Protein AF-A0A015IMX3-F1 (afdb_monomer_lite)

Structure (mmCIF, N/CA/C/O backbone):
data_AF-A0A015IMX3-F1
#
_entry.id   AF-A0A015IMX3-F1
#
loop_
_atom_site.group_PDB
_atom_site.id
_atom_site.type_symbol
_atom_site.label_atom_id
_atom_site.label_alt_id
_atom_site.label_comp_id
_atom_site.label_asym_id
_atom_site.label_entity_id
_atom_site.label_seq_id
_atom_site.pdbx_PDB_ins_code
_atom_site.Cartn_x
_atom_site.Cartn_y
_atom_site.Cartn_z
_atom_site.occupancy
_atom_site.B_iso_or_equiv
_atom_site.auth_seq_id
_atom_site.auth_comp_id
_atom_site.auth_asym_id
_atom_site.auth_atom_id
_atom_site.pdbx_PDB_model_num
ATOM 1 N N . MET A 1 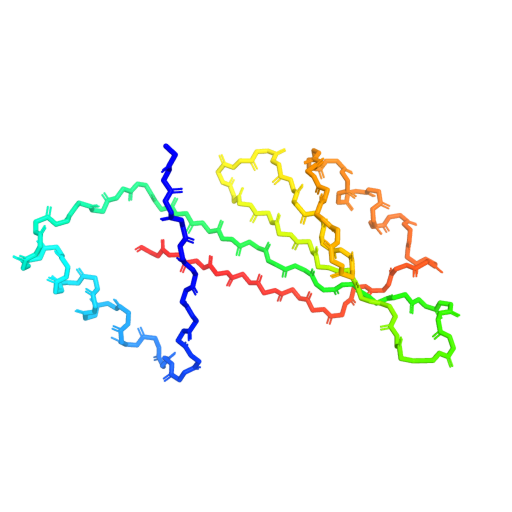1 ? -8.287 1.035 -22.279 1.00 47.91 1 MET A N 1
ATOM 2 C CA . MET A 1 1 ? -8.209 0.614 -20.865 1.00 47.91 1 MET A CA 1
ATOM 3 C C . MET A 1 1 ? -7.047 -0.356 -20.765 1.00 47.91 1 MET A C 1
ATOM 5 O O . MET A 1 1 ? -7.063 -1.349 -21.480 1.00 47.91 1 MET A O 1
ATOM 9 N N . GLY A 1 2 ? -5.989 -0.009 -20.032 1.00 80.56 2 GLY A N 1
ATOM 10 C CA . GLY A 1 2 ? -4.831 -0.893 -19.870 1.00 80.56 2 GLY A CA 1
ATOM 11 C C . GLY A 1 2 ? -5.133 -1.995 -18.858 1.00 80.56 2 GLY A C 1
ATOM 12 O O . GLY A 1 2 ? -5.875 -1.759 -17.908 1.00 80.56 2 GLY A O 1
ATOM 13 N N . VAL A 1 3 ? -4.576 -3.185 -19.065 1.00 83.75 3 VAL A N 1
ATOM 14 C CA . VAL A 1 3 ? -4.574 -4.247 -18.053 1.00 83.75 3 VAL A CA 1
ATOM 15 C C . VAL A 1 3 ? -3.314 -4.066 -17.215 1.00 83.75 3 VAL A C 1
ATOM 17 O O . VAL A 1 3 ? -2.208 -4.109 -17.750 1.00 83.75 3 VAL A O 1
ATOM 20 N N . THR A 1 4 ? -3.482 -3.852 -15.913 1.00 83.94 4 THR A N 1
ATOM 21 C CA . THR A 1 4 ? -2.369 -3.750 -14.962 1.00 83.94 4 THR A CA 1
ATOM 22 C C . THR A 1 4 ? -2.243 -5.068 -14.208 1.00 83.94 4 THR A C 1
ATOM 24 O O . THR A 1 4 ? -3.239 -5.624 -13.754 1.00 83.94 4 THR A O 1
ATOM 27 N N . SER A 1 5 ? -1.025 -5.586 -14.072 1.00 84.50 5 SER A N 1
ATOM 28 C CA . SER A 1 5 ? -0.728 -6.790 -13.287 1.00 84.50 5 SER A CA 1
ATOM 29 C C . SER A 1 5 ? 0.391 -6.497 -12.297 1.00 84.50 5 SER A C 1
ATOM 31 O O . SER A 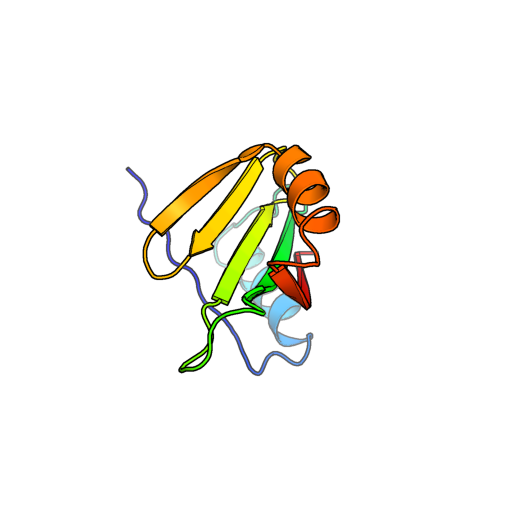1 5 ? 1.355 -5.814 -12.638 1.00 84.50 5 SER A O 1
ATOM 33 N N . VAL A 1 6 ? 0.254 -7.007 -11.073 1.00 83.00 6 VAL A N 1
ATOM 34 C CA . VAL A 1 6 ? 1.227 -6.823 -9.990 1.00 83.00 6 VAL A CA 1
ATOM 35 C C . VAL A 1 6 ? 1.913 -8.157 -9.714 1.00 83.00 6 VAL A C 1
ATOM 37 O O . VAL A 1 6 ? 1.248 -9.169 -9.503 1.00 83.00 6 VAL A O 1
ATOM 40 N N . LEU A 1 7 ? 3.246 -8.157 -9.721 1.00 85.12 7 LEU A N 1
ATOM 41 C CA . LEU A 1 7 ? 4.082 -9.336 -9.500 1.00 85.12 7 LEU A CA 1
ATOM 42 C C . LEU A 1 7 ? 4.949 -9.110 -8.259 1.00 85.12 7 LEU A C 1
ATOM 44 O O . LEU A 1 7 ? 5.667 -8.116 -8.178 1.00 85.12 7 LEU A O 1
ATOM 48 N N . LEU A 1 8 ? 4.895 -10.042 -7.304 1.00 83.44 8 LEU A N 1
ATOM 49 C CA . LEU A 1 8 ? 5.725 -10.017 -6.100 1.00 83.44 8 LEU A CA 1
ATOM 50 C C . LEU A 1 8 ? 6.808 -11.094 -6.182 1.00 83.44 8 LEU A C 1
ATOM 52 O O . LEU A 1 8 ? 6.510 -12.288 -6.151 1.00 83.44 8 LEU A O 1
ATOM 56 N N . TRP A 1 9 ? 8.069 -10.669 -6.203 1.00 82.69 9 TRP A N 1
ATOM 57 C CA . TRP A 1 9 ? 9.216 -11.567 -6.103 1.00 82.69 9 TRP A CA 1
ATOM 58 C C . TRP A 1 9 ? 9.654 -11.707 -4.639 1.00 82.69 9 TRP A C 1
ATOM 60 O O . TRP A 1 9 ? 10.380 -10.866 -4.118 1.00 82.69 9 TRP A O 1
ATOM 70 N N . LYS A 1 10 ? 9.206 -12.777 -3.967 1.00 79.19 10 LYS A N 1
ATOM 71 C CA . LYS A 1 10 ? 9.442 -12.994 -2.524 1.00 79.19 10 LYS A CA 1
ATOM 72 C C . LYS A 1 10 ? 10.902 -13.296 -2.159 1.00 79.19 10 LYS A C 1
ATOM 74 O O . LYS A 1 10 ? 11.372 -12.810 -1.139 1.00 79.19 10 LYS A O 1
ATOM 79 N N . ASP A 1 11 ? 11.620 -14.029 -3.010 1.00 74.31 11 ASP A N 1
ATOM 80 C CA . ASP A 1 11 ? 12.968 -14.552 -2.711 1.00 74.31 11 ASP A CA 1
ATOM 81 C C . ASP A 1 11 ? 14.111 -13.713 -3.314 1.00 74.31 11 ASP A C 1
ATOM 83 O O . ASP A 1 11 ? 15.224 -14.187 -3.550 1.00 74.31 11 ASP A O 1
ATOM 87 N N . SER A 1 12 ? 13.834 -12.453 -3.642 1.00 66.31 12 SER A N 1
ATOM 88 C CA . SER A 1 12 ? 14.818 -11.552 -4.236 1.00 66.31 12 SER A CA 1
ATOM 89 C C . SER A 1 12 ? 15.771 -11.010 -3.159 1.00 66.31 12 SER A C 1
ATOM 91 O O . SER A 1 12 ? 15.452 -10.050 -2.461 1.00 66.31 12 SER A O 1
ATOM 93 N N . ASN A 1 13 ? 16.992 -11.550 -3.082 1.00 67.06 13 ASN A N 1
ATOM 94 C CA . ASN A 1 13 ? 18.078 -11.041 -2.221 1.00 67.06 13 ASN A CA 1
ATOM 95 C C . ASN A 1 13 ? 18.716 -9.727 -2.749 1.00 67.06 13 ASN A C 1
ATOM 97 O O . ASN A 1 13 ? 19.926 -9.528 -2.653 1.00 67.06 13 ASN A O 1
ATOM 101 N N . GLY A 1 14 ? 17.940 -8.853 -3.400 1.00 63.31 14 GLY A N 1
ATOM 102 C CA . GLY A 1 14 ? 18.373 -7.555 -3.944 1.00 63.31 14 GLY A CA 1
ATOM 103 C C . GLY A 1 14 ? 19.168 -7.613 -5.259 1.00 63.31 14 GLY A C 1
ATOM 104 O O . GLY A 1 14 ? 18.977 -6.768 -6.129 1.00 63.31 14 GLY A O 1
ATOM 105 N N . GLN A 1 15 ? 19.997 -8.640 -5.483 1.00 65.50 15 GLN A N 1
ATOM 106 C CA . GLN A 1 15 ? 20.799 -8.755 -6.718 1.00 65.50 15 GLN A CA 1
ATOM 107 C C . GLN A 1 15 ? 19.982 -9.117 -7.971 1.00 65.50 15 GLN A C 1
ATOM 109 O O . GLN A 1 15 ? 20.406 -8.830 -9.093 1.00 65.50 15 GLN A O 1
ATOM 114 N N . GLY A 1 16 ? 18.823 -9.760 -7.799 1.00 73.12 16 GLY A N 1
ATOM 115 C CA . GLY A 1 16 ? 17.971 -10.191 -8.912 1.00 73.12 16 GLY A CA 1
ATOM 116 C C . GLY A 1 16 ? 17.361 -9.021 -9.683 1.00 73.12 16 GLY A C 1
ATOM 117 O O . GLY A 1 16 ? 17.244 -9.089 -10.906 1.00 73.12 16 GLY A O 1
ATOM 118 N N . MET A 1 17 ? 17.047 -7.926 -8.984 1.00 75.56 17 MET A N 1
ATOM 119 C CA . MET A 1 17 ? 16.322 -6.806 -9.576 1.00 75.56 17 MET A CA 1
ATOM 120 C C . MET A 1 17 ? 17.194 -5.972 -10.518 1.00 75.56 17 MET A C 1
ATOM 122 O O . MET A 1 17 ? 16.754 -5.633 -11.611 1.00 75.56 17 MET A O 1
ATOM 126 N N . MET A 1 18 ? 18.467 -5.738 -10.176 1.00 76.81 18 MET A N 1
ATOM 127 C CA . MET A 1 18 ? 19.392 -5.030 -11.075 1.00 76.81 18 MET A CA 1
ATOM 128 C C . MET A 1 18 ? 19.621 -5.786 -12.390 1.00 76.81 18 MET A C 1
ATOM 130 O O . MET A 1 18 ? 19.529 -5.197 -13.464 1.00 76.81 18 MET A O 1
ATOM 134 N N . LYS A 1 19 ? 19.835 -7.108 -12.327 1.00 79.31 19 LYS A N 1
ATOM 135 C CA . LYS A 1 19 ? 19.984 -7.951 -13.530 1.00 79.31 19 LYS A CA 1
ATOM 136 C C . LYS A 1 19 ? 18.711 -7.980 -14.377 1.00 79.31 19 LYS A C 1
ATOM 138 O O . LYS A 1 19 ? 18.778 -8.080 -15.601 1.00 79.31 19 LYS A O 1
ATOM 143 N N . PHE A 1 20 ? 17.549 -7.926 -13.730 1.00 80.94 20 PHE A N 1
ATOM 144 C CA . PHE A 1 20 ? 16.261 -7.856 -14.410 1.00 80.94 20 PHE A CA 1
ATOM 145 C C . PHE A 1 20 ? 16.088 -6.522 -15.148 1.00 80.94 20 PHE A C 1
ATOM 147 O O . PHE A 1 20 ? 15.775 -6.533 -16.338 1.00 80.94 20 PHE A O 1
ATOM 154 N N . HIS A 1 21 ? 16.383 -5.396 -14.488 1.00 78.81 21 HIS A N 1
ATOM 155 C CA . HIS A 1 21 ? 16.380 -4.073 -15.118 1.00 78.81 21 HIS A CA 1
ATOM 156 C C . HIS A 1 21 ? 17.329 -4.006 -16.319 1.00 78.81 21 HIS A C 1
ATOM 158 O O . HIS A 1 21 ? 16.920 -3.576 -17.394 1.00 78.81 21 HIS A O 1
ATOM 164 N N . GLU A 1 22 ? 18.562 -4.497 -16.176 1.00 80.75 22 GLU A N 1
ATOM 165 C CA . GLU A 1 22 ? 19.549 -4.517 -17.260 1.00 80.75 22 GLU A CA 1
ATOM 166 C C . GLU A 1 22 ? 19.047 -5.302 -18.482 1.00 80.75 22 GLU A C 1
ATOM 168 O O . GLU A 1 22 ? 19.132 -4.819 -19.613 1.00 80.75 22 GLU A O 1
ATOM 173 N N . ARG A 1 23 ? 18.452 -6.484 -18.273 1.00 82.94 23 ARG A N 1
ATOM 174 C CA . ARG A 1 23 ? 17.872 -7.288 -19.361 1.00 82.94 23 ARG A CA 1
ATOM 175 C C . ARG A 1 23 ? 16.707 -6.591 -20.058 1.00 82.94 23 ARG A C 1
ATOM 177 O O . ARG A 1 23 ? 16.613 -6.675 -21.279 1.00 82.94 23 ARG A O 1
ATOM 184 N N . ILE A 1 24 ? 15.839 -5.898 -19.323 1.00 83.81 24 ILE A N 1
ATOM 185 C CA . ILE A 1 24 ? 14.716 -5.158 -19.919 1.00 83.81 24 ILE A CA 1
ATOM 186 C C . ILE A 1 24 ? 15.228 -4.002 -20.779 1.00 83.81 24 ILE A C 1
ATOM 188 O O . ILE A 1 24 ? 14.804 -3.858 -21.925 1.00 83.81 24 ILE A O 1
ATOM 192 N N . THR A 1 25 ? 16.159 -3.206 -20.259 1.00 82.12 25 THR A N 1
ATOM 193 C CA . THR A 1 25 ? 16.709 -2.055 -20.985 1.00 82.12 25 THR A CA 1
ATOM 194 C C . THR A 1 25 ? 17.452 -2.495 -22.248 1.00 82.12 25 THR A C 1
ATOM 196 O O . THR A 1 25 ? 17.277 -1.901 -23.308 1.00 82.12 25 THR A O 1
ATOM 199 N N . THR A 1 26 ? 18.241 -3.571 -22.164 1.00 81.75 26 THR A N 1
ATOM 200 C CA . THR A 1 26 ? 19.068 -4.059 -23.284 1.00 81.75 26 THR A CA 1
ATOM 201 C C . THR A 1 26 ? 18.285 -4.858 -24.324 1.00 81.75 26 THR A C 1
ATOM 203 O O . THR A 1 26 ? 18.519 -4.694 -25.517 1.00 81.75 26 THR A O 1
ATOM 206 N N . THR A 1 27 ? 17.359 -5.724 -23.898 1.00 81.88 27 THR A N 1
ATOM 207 C CA . THR A 1 27 ? 16.672 -6.674 -24.796 1.00 81.88 27 THR A CA 1
ATOM 208 C C . THR A 1 27 ? 15.337 -6.136 -25.299 1.00 81.88 27 THR A C 1
ATOM 210 O O . THR A 1 27 ? 14.937 -6.436 -26.419 1.00 81.88 27 THR A O 1
ATOM 213 N N . LEU A 1 28 ? 14.635 -5.347 -24.481 1.00 81.00 28 LEU A N 1
ATOM 214 C CA . LEU A 1 28 ? 13.281 -4.870 -24.780 1.00 81.00 28 LEU A CA 1
ATOM 215 C C . LEU A 1 28 ? 13.235 -3.371 -25.095 1.00 81.00 28 LEU A C 1
ATOM 217 O O . LEU A 1 28 ? 12.142 -2.821 -25.213 1.00 81.00 28 LEU A O 1
ATOM 221 N N . LEU A 1 29 ? 14.398 -2.712 -25.218 1.00 79.19 29 LEU A N 1
ATO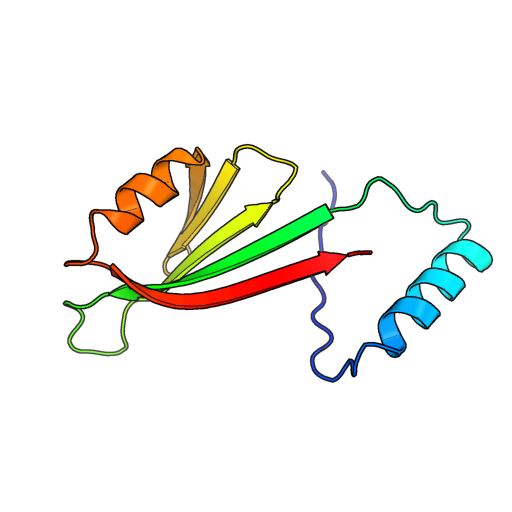M 222 C CA . LEU A 1 29 ? 14.522 -1.262 -25.430 1.00 79.19 29 LEU A CA 1
ATOM 223 C C . LEU A 1 29 ? 13.712 -0.450 -24.401 1.00 79.19 29 LEU A C 1
ATOM 225 O O . LEU A 1 29 ? 13.202 0.631 -24.698 1.00 79.19 29 LEU A O 1
ATOM 229 N N . GLY A 1 30 ? 13.557 -0.991 -23.189 1.00 75.69 30 GLY A N 1
ATOM 230 C CA . GLY A 1 30 ? 12.847 -0.316 -22.112 1.00 75.69 30 GLY A CA 1
ATOM 231 C C . GLY A 1 30 ? 13.623 0.913 -21.648 1.00 75.69 30 GLY A C 1
ATOM 232 O O . GLY A 1 30 ? 14.841 0.862 -21.507 1.00 75.69 30 GLY A O 1
ATOM 233 N N . SER A 1 31 ? 12.929 2.018 -21.385 1.00 75.12 31 SER A N 1
ATOM 234 C CA . SER A 1 31 ? 13.525 3.187 -20.742 1.00 75.12 31 SER A CA 1
ATOM 235 C C . SER A 1 31 ? 13.180 3.210 -19.257 1.00 75.12 31 SER A C 1
ATOM 237 O O . SER A 1 31 ? 12.028 3.007 -18.862 1.00 75.12 31 SER A O 1
ATOM 239 N N . ALA A 1 32 ? 14.185 3.465 -18.420 1.00 68.69 32 ALA A N 1
ATOM 240 C CA . ALA A 1 32 ? 13.948 3.798 -17.025 1.00 68.69 32 ALA A CA 1
ATOM 241 C C . ALA A 1 32 ? 13.308 5.193 -16.973 1.00 68.69 32 ALA A C 1
ATOM 243 O O . ALA A 1 32 ? 13.896 6.169 -17.441 1.00 68.69 32 ALA A O 1
ATOM 244 N N . LYS A 1 33 ? 12.079 5.268 -16.460 1.00 76.06 33 LYS A N 1
ATOM 245 C CA . LYS A 1 33 ? 11.435 6.538 -16.103 1.00 76.06 33 LYS A CA 1
ATOM 246 C C . LYS A 1 33 ? 11.908 6.995 -14.722 1.00 76.06 33 LYS A C 1
ATOM 248 O O . LYS A 1 33 ? 12.754 6.348 -14.108 1.00 76.06 33 LYS A O 1
ATOM 253 N N . ASP A 1 34 ? 11.344 8.105 -14.254 1.00 76.06 34 ASP A N 1
ATOM 254 C CA . ASP A 1 34 ? 11.568 8.632 -12.911 1.00 76.06 34 ASP A CA 1
ATOM 255 C C . ASP A 1 34 ? 11.448 7.545 -11.843 1.00 76.06 34 ASP A C 1
ATOM 257 O O . ASP A 1 34 ? 10.579 6.664 -11.908 1.00 76.06 34 ASP A O 1
ATOM 261 N N . LYS A 1 35 ? 12.323 7.644 -10.840 1.00 77.06 35 LYS A N 1
ATOM 262 C CA . LYS A 1 35 ? 12.273 6.777 -9.668 1.00 77.06 35 LYS A CA 1
ATOM 263 C C . LYS A 1 35 ? 10.922 6.927 -8.985 1.00 77.06 35 LYS A C 1
ATOM 265 O O . LYS A 1 35 ? 10.372 8.029 -8.874 1.00 77.06 35 LYS A O 1
ATOM 270 N N . TRP A 1 36 ? 10.391 5.812 -8.516 1.00 82.75 36 TRP A N 1
ATOM 271 C CA . TRP A 1 36 ? 9.141 5.785 -7.780 1.00 82.75 36 TRP A CA 1
ATOM 272 C C . TRP A 1 36 ? 9.269 4.835 -6.604 1.00 82.75 36 TRP A C 1
ATOM 274 O O . TRP A 1 36 ? 9.964 3.822 -6.661 1.00 82.75 36 TRP A O 1
ATOM 284 N N . ALA A 1 37 ? 8.557 5.173 -5.539 1.00 86.31 37 ALA A N 1
ATOM 285 C CA . ALA A 1 37 ? 8.448 4.337 -4.365 1.00 86.31 37 ALA A CA 1
ATOM 286 C C . ALA A 1 37 ? 6.976 4.164 -3.994 1.00 86.31 37 ALA A C 1
ATOM 288 O O . ALA A 1 37 ? 6.150 5.058 -4.215 1.00 86.31 37 ALA A O 1
ATOM 289 N N . ILE A 1 38 ? 6.660 3.004 -3.428 1.00 89.69 38 ILE A N 1
ATOM 290 C CA . ILE A 1 38 ? 5.358 2.699 -2.840 1.00 89.69 38 ILE A CA 1
ATOM 291 C C . ILE A 1 38 ? 5.560 2.424 -1.359 1.00 89.69 38 ILE A C 1
ATOM 293 O O . ILE A 1 38 ? 6.345 1.554 -0.981 1.00 89.69 38 ILE A O 1
ATOM 297 N N . GLN A 1 39 ? 4.803 3.115 -0.519 1.00 91.62 39 GLN A N 1
ATOM 298 C CA . GLN A 1 39 ? 4.693 2.796 0.894 1.00 91.62 39 GLN A CA 1
ATOM 299 C C . GLN A 1 39 ? 3.394 2.046 1.153 1.00 91.62 39 GLN A C 1
ATOM 301 O O . GLN A 1 39 ? 2.316 2.504 0.785 1.00 91.62 39 GLN A O 1
ATOM 306 N N . VAL A 1 40 ? 3.496 0.902 1.825 1.00 93.00 40 VAL A N 1
ATOM 307 C CA . VAL A 1 40 ? 2.351 0.117 2.283 1.00 93.00 40 VAL A CA 1
ATOM 308 C C . VAL A 1 40 ? 2.364 0.064 3.805 1.00 93.00 40 VAL A C 1
ATOM 310 O O . VAL A 1 40 ? 3.346 -0.375 4.409 1.00 93.00 40 VAL A O 1
ATOM 313 N N . LYS A 1 41 ? 1.272 0.484 4.442 1.00 94.62 41 LYS A N 1
ATOM 314 C CA . LYS A 1 41 ? 1.073 0.363 5.891 1.00 94.62 41 LYS A CA 1
ATOM 315 C C . LYS A 1 41 ? -0.072 -0.594 6.193 1.00 94.62 41 LYS A C 1
ATOM 31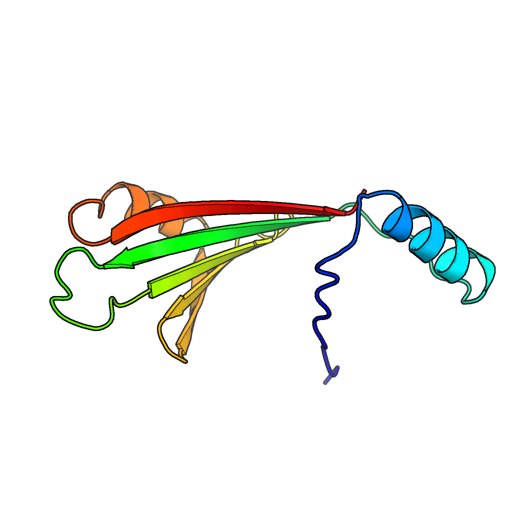7 O O . LYS A 1 41 ? -1.109 -0.571 5.536 1.00 94.62 41 LYS A O 1
ATOM 322 N N . LEU A 1 42 ? 0.126 -1.432 7.205 1.00 93.56 42 LEU A N 1
ATOM 323 C CA . LEU A 1 42 ? -0.861 -2.384 7.701 1.00 93.56 42 LEU A CA 1
ATOM 324 C C . LEU A 1 42 ? -1.380 -1.921 9.055 1.00 93.56 42 LEU A C 1
ATOM 326 O O . LEU A 1 42 ? -0.627 -1.868 10.030 1.00 93.56 42 LEU A O 1
ATOM 330 N N . TYR A 1 43 ? -2.679 -1.675 9.128 1.00 93.31 43 TYR A N 1
ATOM 331 C CA . TYR A 1 43 ? -3.393 -1.353 10.351 1.00 93.31 43 TYR A CA 1
ATOM 332 C C . TYR A 1 43 ? -4.292 -2.518 10.760 1.00 93.31 43 TYR A C 1
ATOM 334 O O . TYR A 1 43 ? -4.870 -3.205 9.919 1.00 93.31 43 TYR A O 1
ATOM 342 N N . ARG A 1 44 ? -4.420 -2.741 12.066 1.00 91.25 44 ARG A N 1
ATOM 343 C CA . ARG A 1 44 ? -5.314 -3.736 12.663 1.00 91.25 44 ARG A CA 1
ATOM 344 C C . ARG A 1 44 ? -6.335 -3.040 13.552 1.00 91.25 44 ARG A C 1
ATOM 346 O O . ARG A 1 44 ? -5.956 -2.194 14.358 1.00 91.25 44 ARG A O 1
ATOM 353 N N . ASP A 1 45 ? -7.594 -3.434 13.441 1.00 91.56 45 ASP A N 1
ATOM 354 C CA . ASP A 1 45 ? -8.653 -2.977 14.338 1.00 91.56 45 ASP A CA 1
ATOM 355 C C . ASP A 1 45 ? -8.437 -3.531 15.757 1.00 91.56 45 ASP A C 1
ATOM 357 O O . ASP A 1 45 ? -8.213 -4.731 15.953 1.00 91.56 45 ASP A O 1
ATOM 361 N N . ILE A 1 46 ? -8.494 -2.644 16.748 1.00 87.62 46 ILE A N 1
ATOM 362 C CA . ILE A 1 46 ? -8.311 -2.960 18.168 1.00 87.62 46 ILE A CA 1
ATOM 363 C C . ILE A 1 46 ? -9.570 -3.595 18.772 1.00 87.62 46 ILE A C 1
ATOM 365 O O . ILE A 1 46 ? -9.469 -4.408 19.689 1.00 87.62 46 ILE A O 1
ATOM 369 N N . LYS A 1 47 ? -10.761 -3.246 18.275 1.00 83.38 47 LYS A N 1
ATOM 370 C CA . LYS A 1 47 ? -12.044 -3.672 18.858 1.00 83.38 47 LYS A CA 1
ATOM 371 C C . LYS A 1 47 ? -12.530 -5.026 18.343 1.00 83.38 47 LYS A C 1
ATOM 373 O O . LYS A 1 47 ? -13.403 -5.639 18.956 1.00 83.38 47 LYS A O 1
ATOM 378 N N . SER A 1 48 ? -11.974 -5.502 17.234 1.00 74.88 48 SER A N 1
ATOM 379 C CA . SER A 1 48 ? -12.367 -6.766 16.613 1.00 74.88 48 SER A CA 1
ATOM 380 C C . SER A 1 48 ? -11.960 -7.973 17.471 1.00 74.88 48 SER A C 1
ATOM 382 O O . SER A 1 48 ? -10.785 -8.335 17.535 1.00 74.88 48 SER A O 1
ATOM 384 N N . THR A 1 49 ? -12.943 -8.646 18.073 1.00 61.22 49 THR A N 1
ATOM 385 C CA . THR A 1 49 ? -12.773 -9.803 18.978 1.00 61.22 49 THR A CA 1
ATOM 386 C C . THR A 1 49 ? -12.661 -11.166 18.263 1.00 61.22 49 THR A C 1
ATOM 388 O O . THR A 1 49 ? -12.633 -12.197 18.928 1.00 61.22 49 THR A O 1
ATOM 391 N N . GLY A 1 50 ? -12.563 -11.193 16.925 1.00 69.12 50 GLY A N 1
ATOM 392 C CA . GLY A 1 50 ? -12.436 -12.411 16.099 1.00 69.12 50 GLY A CA 1
ATOM 393 C C . GLY A 1 50 ? -11.203 -12.426 15.180 1.00 69.12 50 GLY A C 1
ATOM 394 O O . GLY A 1 50 ? -10.129 -11.954 15.561 1.00 69.12 50 GLY A O 1
ATOM 395 N N . THR A 1 51 ? -11.345 -12.946 13.951 1.00 65.25 51 THR A N 1
ATOM 396 C CA . THR A 1 51 ? -10.364 -12.752 12.864 1.00 65.25 51 THR A CA 1
ATOM 397 C C . THR A 1 51 ? -10.224 -11.252 12.617 1.00 65.25 51 THR A C 1
ATOM 399 O O . THR A 1 51 ? -11.118 -10.634 12.050 1.00 65.25 51 THR A O 1
ATOM 402 N N . GLY A 1 52 ? -9.161 -10.653 13.160 1.00 72.12 52 GLY A N 1
ATOM 403 C CA . GLY A 1 52 ? -8.977 -9.202 13.217 1.00 72.12 52 GLY A CA 1
ATOM 404 C C . GLY A 1 52 ? -9.212 -8.520 11.871 1.00 72.12 52 GLY A C 1
ATOM 405 O O . GLY A 1 52 ? -8.686 -8.973 10.860 1.00 72.12 52 GLY A O 1
ATOM 406 N N . LYS A 1 53 ? -9.970 -7.421 11.867 1.00 87.62 53 LYS A N 1
ATOM 407 C CA . LYS A 1 53 ? -10.131 -6.584 10.679 1.00 87.62 53 LYS A CA 1
ATOM 408 C C . LYS A 1 53 ? -8.826 -5.846 10.383 1.00 87.62 53 LYS A C 1
ATOM 410 O O . LYS A 1 53 ? -8.242 -5.223 11.276 1.00 87.62 53 LYS A O 1
ATOM 415 N N . PHE A 1 54 ? -8.365 -5.936 9.140 1.00 90.94 54 PHE A N 1
ATOM 416 C CA . PHE A 1 54 ? -7.145 -5.285 8.678 1.00 90.94 54 PHE A CA 1
ATOM 417 C C . PHE A 1 54 ? -7.473 -4.206 7.655 1.00 90.94 54 PHE A C 1
ATOM 419 O O . PHE A 1 54 ? -8.390 -4.348 6.849 1.00 90.94 54 PHE A O 1
ATOM 426 N N . MET A 1 55 ? -6.698 -3.133 7.696 1.00 92.38 55 MET A N 1
ATOM 427 C CA . MET A 1 55 ? -6.715 -2.084 6.693 1.00 92.38 55 MET A CA 1
ATOM 428 C C . MET A 1 55 ? -5.310 -1.943 6.125 1.00 92.38 55 MET A C 1
ATOM 430 O O . MET A 1 55 ? -4.343 -1.777 6.872 1.00 92.38 55 MET A O 1
ATOM 434 N N . TYR A 1 56 ? -5.208 -1.986 4.805 1.00 93.69 56 TYR A N 1
ATOM 435 C CA . TYR A 1 56 ? -3.975 -1.729 4.079 1.00 93.69 56 TYR A CA 1
ATOM 436 C C . TYR A 1 56 ? -4.055 -0.331 3.493 1.00 93.69 56 TYR A C 1
ATOM 438 O O . TYR A 1 56 ? -5.019 -0.012 2.803 1.00 93.69 56 TYR A O 1
ATOM 446 N N . THR A 1 57 ? -3.053 0.501 3.737 1.00 93.12 57 THR A N 1
ATOM 447 C CA . THR A 1 57 ? -2.948 1.794 3.063 1.00 93.12 57 THR A CA 1
ATOM 448 C C . THR A 1 57 ? -1.746 1.785 2.143 1.00 93.12 57 THR A C 1
ATOM 450 O O . THR A 1 57 ? -0.658 1.395 2.561 1.00 93.12 57 THR A O 1
ATOM 453 N N . THR A 1 58 ? -1.942 2.204 0.899 1.00 91.88 58 THR A N 1
ATOM 454 C CA . THR A 1 58 ? -0.896 2.276 -0.122 1.00 91.88 58 THR A CA 1
ATOM 455 C C . THR A 1 58 ? -0.752 3.714 -0.592 1.00 91.88 58 THR A C 1
ATOM 457 O O . THR A 1 58 ? -1.720 4.304 -1.064 1.00 91.88 58 THR A O 1
ATOM 460 N N . GLU A 1 59 ? 0.448 4.266 -0.483 1.00 90.50 59 GLU A N 1
ATOM 461 C CA . GLU A 1 59 ? 0.802 5.598 -0.969 1.00 90.50 59 GLU A CA 1
ATOM 462 C C . GLU A 1 59 ? 1.884 5.460 -2.042 1.00 90.50 59 GLU A C 1
ATOM 464 O O . GLU A 1 59 ? 2.891 4.776 -1.846 1.00 90.50 59 GLU A O 1
ATOM 469 N N . PHE A 1 60 ? 1.679 6.109 -3.187 1.00 86.19 60 PHE A N 1
ATOM 470 C CA . PHE A 1 60 ? 2.724 6.277 -4.193 1.00 86.19 60 PHE A CA 1
ATOM 471 C C . PHE A 1 60 ? 3.398 7.624 -3.947 1.00 86.19 60 PHE A C 1
ATOM 473 O O . PHE A 1 60 ? 2.726 8.648 -4.017 1.00 86.19 60 PHE A O 1
ATOM 480 N N . TYR A 1 61 ? 4.716 7.643 -3.730 1.00 79.44 61 TYR A N 1
ATOM 481 C CA . TYR A 1 61 ? 5.455 8.859 -3.343 1.00 79.44 61 TYR A CA 1
ATOM 482 C C . TYR A 1 61 ? 5.297 10.031 -4.325 1.00 79.44 61 TYR A C 1
ATOM 484 O O . TYR A 1 61 ? 5.362 11.189 -3.924 1.00 79.44 61 TYR A O 1
ATOM 492 N N . ASN A 1 62 ? 5.050 9.738 -5.603 1.00 73.12 62 ASN A N 1
ATOM 493 C CA . ASN A 1 62 ? 4.877 10.753 -6.646 1.00 73.12 62 ASN A CA 1
ATOM 494 C C . ASN A 1 62 ? 3.412 11.196 -6.816 1.00 73.12 62 ASN A C 1
ATOM 496 O O . ASN A 1 62 ? 3.097 11.952 -7.734 1.00 73.12 62 ASN A O 1
ATOM 500 N N . THR A 1 63 ? 2.498 10.724 -5.965 1.00 77.00 63 THR A N 1
ATOM 501 C CA . THR A 1 63 ? 1.080 11.088 -6.002 1.00 77.00 63 THR A CA 1
ATOM 502 C C . THR A 1 63 ? 0.622 11.546 -4.622 1.00 77.00 63 THR A C 1
ATOM 504 O O . THR A 1 63 ? 0.870 10.866 -3.636 1.00 77.00 63 THR A O 1
ATOM 507 N N . ASN A 1 64 ? -0.129 12.645 -4.532 1.00 82.50 64 ASN A N 1
ATOM 508 C CA . ASN A 1 64 ? -0.727 13.106 -3.266 1.00 82.50 64 ASN A CA 1
ATOM 509 C C . ASN A 1 64 ? -1.965 12.282 -2.847 1.00 82.50 64 ASN A C 1
ATOM 511 O O . ASN A 1 64 ? -2.895 12.808 -2.234 1.00 82.50 64 ASN A O 1
ATOM 515 N N . LYS A 1 65 ? -2.007 11.002 -3.224 1.00 88.50 65 LYS A N 1
ATOM 516 C CA . LYS A 1 65 ? -3.146 10.107 -3.032 1.00 88.50 65 LYS A CA 1
ATOM 517 C C . LYS A 1 65 ? -2.734 8.900 -2.207 1.00 88.50 65 LYS A C 1
ATOM 519 O O . LYS A 1 65 ? -1.654 8.342 -2.395 1.00 88.50 65 LYS A O 1
ATOM 524 N N . ILE A 1 66 ? -3.647 8.468 -1.352 1.00 92.19 66 ILE A N 1
ATOM 525 C CA . ILE A 1 66 ? -3.543 7.242 -0.577 1.00 92.19 66 ILE A CA 1
ATOM 526 C C . ILE A 1 66 ? -4.733 6.347 -0.906 1.00 92.19 66 ILE A C 1
ATOM 528 O O . ILE A 1 66 ? -5.864 6.807 -1.051 1.00 92.19 66 ILE A O 1
ATOM 532 N N . TYR A 1 67 ? -4.470 5.056 -1.036 1.00 93.31 67 TYR A N 1
ATOM 533 C CA . TYR A 1 67 ? -5.493 4.051 -1.278 1.00 93.31 67 TYR A CA 1
ATOM 534 C C . TYR A 1 67 ? -5.653 3.205 -0.028 1.00 93.31 67 TYR A C 1
ATOM 536 O O . TYR A 1 67 ? -4.700 2.566 0.414 1.00 93.31 67 TYR A O 1
ATOM 544 N N . CYS A 1 68 ? -6.855 3.191 0.529 1.00 92.88 68 CYS A N 1
ATOM 545 C CA . CYS A 1 68 ? -7.210 2.407 1.702 1.00 92.88 68 CYS A CA 1
ATOM 546 C C . CYS A 1 68 ? -8.006 1.183 1.254 1.00 92.88 68 CYS A C 1
ATOM 548 O O . CYS A 1 68 ? -9.108 1.323 0.730 1.00 92.88 68 CYS A O 1
ATOM 550 N N . LEU A 1 69 ? -7.457 -0.007 1.468 1.00 93.75 69 LEU A N 1
ATOM 551 C CA . LEU A 1 69 ? -8.120 -1.283 1.241 1.00 93.75 69 LEU A CA 1
ATOM 552 C C . LEU A 1 69 ? -8.572 -1.858 2.580 1.00 93.75 69 LEU A C 1
ATOM 554 O O . LEU A 1 69 ? -7.759 -2.068 3.485 1.00 93.75 69 LEU A O 1
ATOM 558 N N . ILE A 1 70 ? -9.865 -2.134 2.683 1.00 91.56 70 ILE A N 1
ATOM 559 C CA . ILE A 1 70 ? -10.477 -2.802 3.825 1.00 91.56 70 ILE A CA 1
ATOM 560 C C . ILE A 1 70 ? -11.383 -3.900 3.290 1.00 91.56 70 ILE A C 1
ATOM 562 O O . ILE A 1 70 ? -12.307 -3.612 2.530 1.00 91.56 70 ILE A O 1
ATOM 566 N N . ASP A 1 71 ? -11.142 -5.133 3.732 1.00 86.62 71 ASP A N 1
ATOM 567 C CA . ASP A 1 71 ? -11.809 -6.326 3.210 1.00 86.62 71 ASP A CA 1
ATOM 568 C C . ASP A 1 71 ? -11.618 -6.386 1.675 1.00 86.62 71 ASP A C 1
ATOM 570 O O . ASP A 1 71 ? -10.491 -6.597 1.230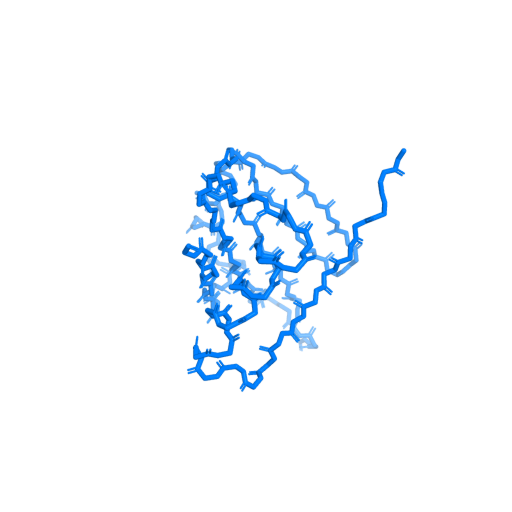 1.00 86.62 71 ASP A O 1
ATOM 574 N N . ASP A 1 72 ? -12.651 -6.081 0.884 1.00 88.38 72 ASP A N 1
ATOM 575 C CA . ASP A 1 72 ? -12.602 -6.039 -0.590 1.00 88.38 72 ASP A CA 1
ATOM 576 C C . ASP A 1 72 ? -12.907 -4.645 -1.177 1.00 88.38 72 ASP A C 1
ATOM 578 O O . ASP A 1 72 ? -13.137 -4.489 -2.377 1.00 88.38 72 ASP A O 1
ATOM 582 N N . VAL A 1 73 ? -12.939 -3.608 -0.335 1.00 90.75 73 VAL A N 1
ATOM 583 C CA . VAL A 1 73 ? -13.279 -2.240 -0.741 1.00 90.75 73 VAL A CA 1
ATOM 584 C C . VAL A 1 73 ? -12.030 -1.377 -0.762 1.00 90.75 73 VAL A C 1
ATOM 586 O O . VAL A 1 73 ? -11.330 -1.260 0.243 1.00 90.75 73 VAL A O 1
ATOM 589 N N . ILE A 1 74 ? -11.786 -0.729 -1.902 1.00 92.50 74 ILE A N 1
ATOM 590 C CA . ILE A 1 74 ? -10.712 0.249 -2.075 1.00 92.50 74 ILE A CA 1
ATOM 591 C C . ILE A 1 74 ? -11.318 1.647 -2.081 1.00 92.50 74 ILE A C 1
ATOM 593 O O . ILE A 1 74 ? -12.228 1.938 -2.855 1.00 92.50 74 ILE A O 1
ATOM 597 N N . VAL A 1 75 ? -10.775 2.515 -1.237 1.00 92.56 75 VAL A N 1
ATOM 598 C CA . VAL A 1 75 ? -11.115 3.934 -1.181 1.00 92.56 75 VAL A CA 1
ATOM 599 C C . VAL A 1 75 ? -9.886 4.743 -1.557 1.00 92.56 75 VAL A C 1
ATOM 601 O O . VAL A 1 75 ? -8.827 4.589 -0.951 1.00 92.56 75 VAL A O 1
ATOM 604 N N . GLU A 1 76 ? -10.035 5.608 -2.553 1.00 93.06 76 GLU A N 1
ATOM 605 C CA . GLU A 1 76 ? -9.057 6.646 -2.859 1.00 93.06 76 GLU A CA 1
ATOM 606 C C . GLU A 1 76 ? -9.305 7.848 -1.941 1.00 93.06 76 GLU A C 1
ATOM 608 O O . GLU A 1 76 ? -10.433 8.328 -1.827 1.00 93.06 76 GLU A O 1
ATOM 613 N N . ALA A 1 77 ? -8.255 8.319 -1.279 1.00 91.56 77 ALA A N 1
ATOM 614 C CA . ALA A 1 77 ? -8.293 9.472 -0.395 1.00 91.56 77 ALA A CA 1
ATOM 615 C C . ALA A 1 77 ? -7.052 10.351 -0.590 1.00 91.56 77 ALA A C 1
ATOM 617 O O . ALA A 1 77 ? -6.070 9.967 -1.231 1.00 91.56 77 ALA A O 1
ATOM 618 N N . GLU A 1 78 ? -7.094 11.547 -0.017 1.00 91.81 78 GLU A N 1
ATOM 619 C CA . GLU A 1 78 ? -5.945 12.447 0.029 1.00 91.81 78 GLU A CA 1
ATOM 620 C C . GLU A 1 78 ? -4.981 12.056 1.153 1.00 91.81 78 GLU A C 1
ATOM 622 O O . GLU A 1 78 ? -5.351 11.378 2.117 1.00 91.81 78 GLU A O 1
ATOM 627 N N . ARG A 1 79 ? -3.734 12.525 1.052 1.00 86.75 79 ARG A N 1
ATOM 628 C CA . ARG A 1 79 ? -2.663 12.243 2.021 1.00 86.75 79 ARG A CA 1
ATOM 629 C C . ARG A 1 79 ? -3.031 12.584 3.471 1.00 86.75 79 ARG A C 1
ATOM 631 O O . ARG A 1 79 ? -2.564 11.945 4.406 1.00 86.75 79 ARG A O 1
ATOM 638 N N . GLU A 1 80 ? -3.924 13.545 3.670 1.00 88.75 80 GLU A N 1
ATOM 639 C CA . GLU A 1 80 ? -4.438 13.952 4.982 1.00 88.75 80 GLU A CA 1
ATOM 640 C C . GLU A 1 80 ? -5.126 12.813 5.749 1.00 88.75 80 GLU A C 1
ATOM 642 O O . GLU A 1 80 ? -5.162 12.834 6.982 1.00 88.75 80 GLU A O 1
ATOM 647 N N . MET A 1 81 ? -5.608 11.780 5.050 1.00 89.38 81 MET A N 1
ATOM 648 C CA . MET A 1 81 ? -6.154 10.567 5.660 1.00 89.38 81 MET A CA 1
ATOM 649 C C . MET A 1 81 ? -5.139 9.875 6.579 1.00 89.38 81 MET A C 1
ATOM 651 O O . MET A 1 81 ? -5.513 9.327 7.614 1.00 89.38 81 MET A O 1
ATOM 655 N N . GLU A 1 82 ? -3.847 9.950 6.269 1.00 87.81 82 GLU A N 1
ATOM 656 C CA . GLU A 1 82 ? -2.791 9.414 7.124 1.00 87.81 82 GLU A CA 1
ATOM 657 C C . GLU A 1 82 ? -2.752 10.117 8.489 1.00 87.81 82 GLU A C 1
ATOM 659 O O . GLU A 1 82 ? -2.747 9.460 9.532 1.00 87.81 82 GLU A O 1
ATOM 664 N N . ASN A 1 83 ? -2.857 11.449 8.492 1.00 90.00 83 ASN A N 1
ATOM 665 C CA . ASN A 1 83 ? -2.921 12.251 9.716 1.00 90.00 83 ASN A CA 1
ATOM 666 C C . ASN A 1 83 ? -4.165 11.915 10.552 1.00 90.00 83 ASN A C 1
ATOM 668 O O . ASN A 1 83 ? -4.133 11.969 11.785 1.00 90.00 83 ASN A O 1
ATOM 672 N N . ILE A 1 84 ? -5.279 11.576 9.895 1.00 91.62 84 ILE A N 1
ATOM 673 C CA . ILE A 1 84 ? -6.501 11.124 10.571 1.00 91.62 84 ILE A CA 1
ATOM 674 C C . ILE A 1 84 ? -6.252 9.764 11.235 1.00 91.62 84 ILE A C 1
ATOM 676 O O . ILE A 1 84 ? -6.554 9.597 12.418 1.00 91.62 84 ILE A O 1
ATOM 680 N N . LEU A 1 85 ? -5.646 8.810 10.524 1.00 90.44 85 LEU A N 1
ATOM 681 C CA . LEU A 1 85 ? -5.330 7.484 11.063 1.00 90.44 85 LEU A CA 1
ATOM 682 C C . LEU A 1 85 ? -4.359 7.540 12.246 1.00 90.44 85 LEU A C 1
ATOM 684 O O . LEU A 1 85 ? -4.517 6.787 13.206 1.00 90.44 85 LEU A O 1
ATOM 688 N N . GLU A 1 86 ? -3.406 8.471 12.236 1.00 89.12 86 GLU A N 1
ATOM 689 C CA . GLU A 1 86 ? -2.506 8.700 13.370 1.00 89.12 86 GLU A CA 1
ATOM 690 C C . GLU A 1 86 ? -3.217 9.216 14.626 1.00 89.12 86 GLU A C 1
ATOM 692 O O . GLU A 1 86 ? -2.760 8.956 15.744 1.00 89.12 86 GLU A O 1
ATOM 697 N N . LYS A 1 87 ? -4.341 9.921 14.468 1.00 93.56 87 LYS A N 1
ATOM 698 C CA . LYS A 1 87 ? -5.181 10.371 15.588 1.00 93.56 87 LYS A CA 1
ATOM 699 C C . LYS A 1 87 ? -6.135 9.276 16.071 1.00 93.56 87 LYS A C 1
ATOM 701 O O . LYS A 1 87 ? -6.472 9.244 17.251 1.00 93.56 87 LYS A O 1
ATOM 706 N N . LEU A 1 88 ? -6.519 8.339 15.203 1.00 91.62 88 LEU A N 1
ATOM 707 C CA . LEU A 1 88 ? -7.451 7.238 15.491 1.00 91.62 88 LEU A CA 1
ATOM 708 C C . LEU A 1 88 ? -6.770 5.973 16.053 1.00 91.62 88 LEU A C 1
ATOM 710 O O . LEU A 1 88 ? -7.217 4.851 15.806 1.00 91.62 88 LEU A O 1
ATOM 714 N N . LYS A 1 89 ? -5.717 6.133 16.862 1.00 88.25 89 LYS A N 1
ATOM 715 C CA . LYS A 1 89 ? -4.959 5.019 17.474 1.00 88.25 89 LYS A CA 1
ATOM 716 C C . LYS A 1 89 ? -5.769 4.150 18.435 1.00 88.25 89 LYS A C 1
ATOM 718 O O . LYS A 1 89 ? -5.339 3.056 18.774 1.00 88.25 89 LYS A O 1
ATOM 723 N N . ASN A 1 90 ? -6.917 4.632 18.900 1.00 89.62 90 ASN A N 1
ATOM 724 C CA . ASN A 1 90 ? -7.864 3.876 19.720 1.00 89.62 90 ASN A CA 1
ATOM 725 C C . ASN A 1 90 ? -8.743 2.914 18.899 1.00 89.62 90 ASN A C 1
ATOM 727 O O . ASN A 1 90 ? -9.417 2.064 19.480 1.00 89.62 90 ASN A O 1
ATOM 731 N N . LEU A 1 91 ? -8.764 3.067 17.573 1.00 89.69 91 LEU A N 1
ATOM 732 C CA . LEU A 1 91 ? -9.486 2.201 16.641 1.00 89.69 91 LEU A CA 1
ATOM 733 C C . LEU A 1 91 ? -8.510 1.360 15.819 1.00 89.69 91 LEU A C 1
ATOM 735 O O . LEU A 1 91 ? -8.673 0.148 15.728 1.00 89.69 91 LEU A O 1
ATOM 739 N N . TRP A 1 92 ? -7.471 1.995 15.275 1.00 91.44 92 TRP A N 1
ATOM 740 C CA . TRP A 1 92 ? -6.527 1.376 14.352 1.00 91.44 92 TRP A CA 1
ATOM 741 C C . TRP A 1 92 ? -5.116 1.356 14.926 1.00 91.44 92 TRP A C 1
ATOM 743 O O . TRP A 1 92 ? -4.515 2.393 15.203 1.00 91.44 92 TRP A O 1
ATOM 753 N N . LEU A 1 93 ? -4.555 0.157 15.048 1.00 91.31 93 LEU A N 1
ATOM 754 C CA . LEU A 1 93 ? -3.174 -0.058 15.449 1.00 91.31 93 LEU A CA 1
ATOM 755 C C . LEU A 1 93 ? -2.301 -0.294 14.217 1.00 91.31 93 LEU A C 1
ATOM 757 O O . LEU A 1 93 ? -2.477 -1.294 13.523 1.00 91.31 93 LEU A O 1
ATOM 761 N N . LEU A 1 94 ? -1.317 0.575 13.983 1.00 93.25 94 LEU A N 1
ATOM 7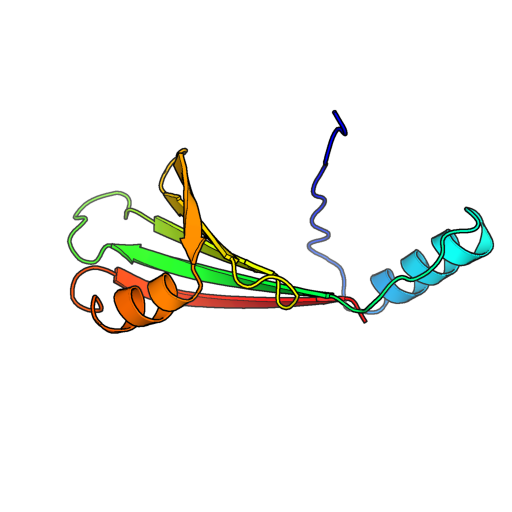62 C CA . LEU A 1 94 ? -0.288 0.340 12.968 1.00 93.25 94 LEU A CA 1
ATOM 763 C C . LEU A 1 94 ? 0.578 -0.864 13.375 1.00 93.25 94 LEU A C 1
ATOM 765 O O . LEU A 1 94 ? 1.174 -0.879 14.451 1.00 93.25 94 LEU A O 1
ATOM 769 N N . ARG A 1 95 ? 0.635 -1.884 12.518 1.00 92.44 95 ARG A N 1
ATOM 770 C CA . ARG A 1 95 ? 1.374 -3.135 12.750 1.00 92.44 95 ARG A CA 1
ATOM 771 C C . ARG A 1 95 ? 2.670 -3.204 11.967 1.00 92.44 95 ARG A C 1
ATOM 773 O O . ARG A 1 95 ? 3.651 -3.733 12.477 1.00 92.44 95 ARG A O 1
ATOM 780 N N . GLN A 1 96 ? 2.653 -2.723 10.732 1.00 92.69 96 GLN A N 1
ATOM 781 C CA . GLN A 1 96 ? 3.788 -2.840 9.834 1.00 92.69 96 GLN A CA 1
ATOM 782 C C . GLN A 1 96 ? 3.782 -1.704 8.822 1.00 92.69 96 GLN A C 1
ATOM 784 O O . GLN A 1 96 ? 2.724 -1.283 8.359 1.00 92.69 96 GLN A O 1
ATOM 789 N N . THR A 1 97 ? 4.980 -1.266 8.462 1.00 93.38 97 THR A N 1
ATOM 790 C CA . THR A 1 97 ? 5.233 -0.347 7.358 1.00 93.38 97 THR A CA 1
ATOM 791 C C . THR A 1 97 ? 6.266 -1.005 6.459 1.00 93.38 97 THR A C 1
ATOM 793 O O . THR A 1 97 ? 7.313 -1.433 6.943 1.00 93.38 97 THR A O 1
ATOM 796 N N . ILE A 1 98 ? 5.968 -1.105 5.170 1.00 90.69 98 ILE A N 1
ATOM 797 C CA . ILE A 1 98 ? 6.879 -1.607 4.144 1.00 90.69 98 ILE A CA 1
ATOM 798 C C . ILE A 1 98 ? 7.037 -0.506 3.106 1.00 90.69 98 ILE A C 1
ATOM 800 O O . ILE A 1 98 ? 6.048 0.074 2.663 1.00 90.69 98 ILE A O 1
ATOM 804 N N . VAL A 1 99 ? 8.275 -0.216 2.727 1.00 89.19 99 VAL A N 1
ATOM 805 C CA . VAL A 1 99 ? 8.583 0.725 1.651 1.00 89.19 99 VAL A CA 1
ATOM 806 C C . VAL A 1 99 ? 9.250 -0.061 0.533 1.00 89.19 99 VAL A C 1
ATOM 808 O O . VAL A 1 99 ? 10.247 -0.746 0.760 1.00 89.19 99 VAL A O 1
ATOM 811 N N . TYR A 1 100 ? 8.666 0.016 -0.656 1.00 85.12 100 TYR A N 1
ATOM 812 C CA . TYR A 1 100 ? 9.201 -0.539 -1.888 1.00 85.12 100 TYR A CA 1
ATOM 813 C C . TYR A 1 100 ? 9.791 0.608 -2.697 1.00 85.12 100 TYR A C 1
ATOM 815 O O . TYR A 1 100 ? 9.045 1.413 -3.249 1.00 85.12 100 TYR A O 1
ATOM 823 N N . ASP A 1 101 ? 11.116 0.690 -2.737 1.00 80.75 101 ASP A N 1
ATOM 824 C CA . ASP A 1 101 ? 11.852 1.673 -3.531 1.00 80.75 101 ASP A CA 1
ATOM 825 C C . ASP A 1 101 ? 12.358 1.007 -4.818 1.00 80.75 101 ASP A C 1
ATOM 827 O O . ASP A 1 101 ? 13.006 -0.044 -4.764 1.00 80.75 101 ASP A O 1
ATOM 831 N N . VAL A 1 102 ? 12.027 1.588 -5.971 1.00 68.12 102 VAL A N 1
ATOM 832 C CA . VAL A 1 102 ? 12.549 1.161 -7.270 1.00 68.12 102 VAL A CA 1
ATOM 833 C C . VAL A 1 102 ? 13.609 2.171 -7.708 1.00 68.12 102 VAL A C 1
ATOM 835 O O . VAL A 1 102 ? 13.294 3.274 -8.160 1.00 68.12 102 VAL A O 1
ATOM 838 N N . CYS A 1 103 ? 14.872 1.771 -7.526 1.00 55.31 103 CYS A N 1
ATOM 839 C CA . CYS A 1 103 ? 16.069 2.535 -7.885 1.00 55.31 103 CYS A CA 1
ATOM 840 C C . CYS A 1 103 ? 16.235 2.780 -9.385 1.00 55.31 103 CYS A C 1
ATOM 842 O O . CYS A 1 103 ? 15.950 1.868 -10.189 1.00 55.31 103 CYS A O 1
#

pLDDT: mean 83.75, std 9.4, range [47.91, 94.62]

Secondary structure (DSSP, 8-state):
-PPP-----TT--SHHHHHHHHHHHHHS-PPP-S-EEEEEEEEEESS--SS--EEEEEEETTSSEEEEEETTEEEEEETHHHHHHHH-TTTEEEEEEEEEEE-

Foldseek 3Di:
DDDDDDDDDPPDPPPVQVVVVVCCCVPVVDDDDDKKKKKKWKKWFPPDPPPTWIWIWIDIPVDQWIWIDTPHDIDIDGVCVVVVVVVVCVTIDTDDMDMGTDD

Sequence (103 aa):
MGVTSVLLWKDSNGQGMMKFHERITTTLLGSAKDKWAIQVKLYRDIKSTGTGKFMYTTEFYNTNKIYCLIDDVIVEAEREMENILEKLKNLWLLRQTIVYDVC

InterPro domains:
  IPR013921 Mediator complex, subunit Med20 [PF08612] (1-98)

Radius of gyration: 17.05 Å; chains: 1; bounding box: 34×28×45 Å

Organism: Rhizophagus irregularis (strain DAOM 197198w) (NCBI:txid1432141)